Protein AF-A0A6G3SPG3-F1 (afdb_monomer)

Mean predicted aligned error: 4.38 Å

Sequence (47 aa):
MDEMRAREVLTAAGFPGPAELLALGENAVFTVGDLVLKVGRDATGHP

Secondary structure (DSSP, 8-state):
--HHHHHHHHHHTT--S--EEEEESSSEEEEETTEEEEE---GGG--

Organism: Streptomyces anulatus (NCBI:txid1892)

pLDDT: mean 88.33, std 11.83, range [43.0, 96.81]

Radius of gyration: 10.68 Å; Cα contacts (8 Å, |Δi|>4): 57; chains: 1; bounding box: 23×21×32 Å

Nearest PDB structures (foldseek):
  4rs4-assembly1_C  TM=5.033E-01  e=1.295E+00  Human coronavirus 229E
  4rs4-assembly1_D  TM=5.024E-01  e=2.207E+00  Human coronavirus 229E
  4rs4-assembly1_B  TM=4.430E-01  e=2.358E+00  Human coronavirus 229E
  4rs4-assembly1_F  TM=5.088E-01  e=3.290E+00  Human coronavirus 229E

Foldseek 3Di:
DDPVVVQVVCVVVVNPDPFDFPDDDQWTWTDDPPDIDTGHDDPVPDD

Structure (mmCIF, N/CA/C/O backbone):
data_AF-A0A6G3SPG3-F1
#
_entry.id   AF-A0A6G3SPG3-F1
#
loop_
_atom_site.group_PDB
_atom_site.id
_atom_site.type_symbol
_atom_site.label_atom_id
_atom_site.label_alt_id
_atom_site.label_comp_id
_atom_site.label_asym_id
_atom_site.label_entity_id
_atom_site.label_seq_id
_atom_site.pdbx_PDB_ins_code
_atom_site.Cartn_x
_atom_site.Cartn_y
_atom_site.Cartn_z
_atom_site.occupancy
_atom_site.B_iso_or_equiv
_atom_site.auth_seq_id
_atom_site.auth_comp_id
_atom_site.auth_asym_id
_atom_site.auth_atom_id
_atom_site.pdbx_PDB_model_num
ATOM 1 N N . MET A 1 1 ? 11.571 -6.308 -5.341 1.00 80.19 1 MET A N 1
ATOM 2 C CA . MET A 1 1 ? 10.916 -5.055 -4.918 1.00 80.19 1 MET A CA 1
ATOM 3 C C . MET A 1 1 ? 11.532 -4.652 -3.587 1.00 80.19 1 MET A C 1
ATOM 5 O O . MET A 1 1 ? 11.853 -5.559 -2.833 1.00 80.19 1 MET A O 1
ATOM 9 N N . ASP A 1 2 ? 11.727 -3.365 -3.313 1.00 90.94 2 ASP A N 1
ATOM 10 C CA . ASP A 1 2 ? 12.201 -2.872 -2.008 1.00 90.94 2 ASP A CA 1
ATOM 11 C C . ASP A 1 2 ? 11.057 -2.139 -1.291 1.00 90.94 2 ASP A C 1
ATOM 13 O O . ASP A 1 2 ? 10.317 -1.392 -1.936 1.00 90.94 2 ASP A O 1
ATOM 17 N N . GLU A 1 3 ? 10.878 -2.380 0.011 1.00 92.38 3 GLU A N 1
ATOM 18 C CA . GLU A 1 3 ? 9.773 -1.792 0.778 1.00 92.38 3 GLU A CA 1
ATOM 19 C C . GLU A 1 3 ? 9.908 -0.273 0.914 1.00 92.38 3 GLU A C 1
ATOM 21 O O . GLU A 1 3 ? 8.914 0.433 0.739 1.00 92.38 3 GLU A O 1
ATOM 26 N N . MET A 1 4 ? 11.111 0.250 1.187 1.00 93.50 4 MET A N 1
ATOM 27 C CA . MET A 1 4 ? 11.307 1.696 1.333 1.00 93.50 4 MET A CA 1
ATOM 28 C C . MET A 1 4 ? 10.958 2.406 0.031 1.00 93.50 4 MET A C 1
ATOM 30 O O . MET A 1 4 ? 10.168 3.349 0.032 1.00 93.50 4 MET A O 1
ATOM 34 N N . ARG A 1 5 ? 11.436 1.876 -1.098 1.00 92.06 5 ARG A N 1
ATOM 35 C CA . ARG A 1 5 ? 11.084 2.403 -2.420 1.00 92.06 5 ARG A CA 1
ATOM 36 C C . ARG A 1 5 ? 9.585 2.304 -2.707 1.00 92.06 5 ARG A C 1
ATOM 38 O O . ARG A 1 5 ? 9.010 3.197 -3.322 1.00 92.06 5 ARG A O 1
ATOM 45 N N . ALA A 1 6 ? 8.921 1.240 -2.261 1.00 94.25 6 ALA A N 1
ATOM 46 C CA . ALA A 1 6 ? 7.474 1.122 -2.406 1.00 94.25 6 ALA A CA 1
ATOM 47 C C . ALA A 1 6 ? 6.719 2.177 -1.574 1.00 94.25 6 ALA A C 1
ATOM 49 O O . ALA A 1 6 ? 5.7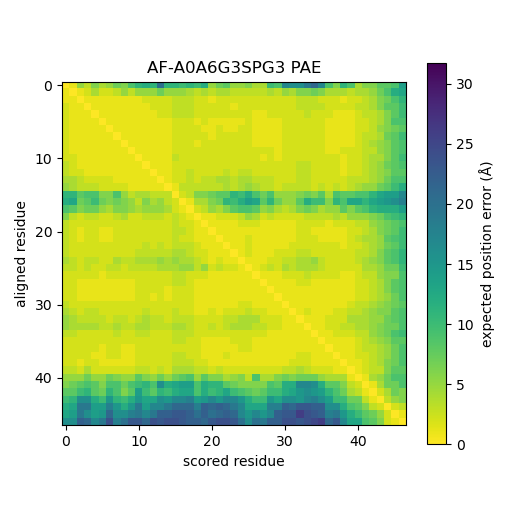60 2.769 -2.067 1.00 94.25 6 ALA A O 1
ATOM 50 N N . ARG A 1 7 ? 7.179 2.469 -0.351 1.00 94.38 7 ARG A N 1
ATOM 51 C CA . ARG A 1 7 ? 6.622 3.530 0.506 1.00 94.38 7 ARG A CA 1
ATOM 52 C C . ARG A 1 7 ? 6.825 4.929 -0.085 1.00 94.38 7 ARG A C 1
ATOM 54 O O . ARG A 1 7 ? 5.934 5.771 0.029 1.00 94.38 7 ARG A O 1
ATOM 61 N N . GLU A 1 8 ? 7.948 5.176 -0.756 1.00 93.56 8 GLU A N 1
ATOM 62 C CA . GLU A 1 8 ? 8.175 6.419 -1.507 1.00 93.56 8 GLU A CA 1
ATOM 63 C C . GLU A 1 8 ? 7.149 6.586 -2.633 1.00 93.56 8 GLU A C 1
ATOM 65 O O . GLU A 1 8 ? 6.550 7.653 -2.760 1.00 93.56 8 GLU A O 1
ATOM 70 N N . VAL A 1 9 ? 6.878 5.520 -3.399 1.00 93.81 9 VAL A N 1
ATOM 71 C CA . VAL A 1 9 ? 5.843 5.533 -4.449 1.00 93.81 9 VAL A CA 1
ATOM 72 C C . VAL A 1 9 ? 4.460 5.812 -3.861 1.00 93.81 9 VAL A C 1
ATOM 74 O O . VAL A 1 9 ? 3.726 6.626 -4.413 1.00 93.81 9 VAL A O 1
ATOM 77 N N . LEU A 1 10 ? 4.108 5.197 -2.727 1.00 94.12 10 LEU A N 1
ATOM 78 C CA . LEU A 1 10 ? 2.838 5.473 -2.043 1.00 94.12 10 LEU A CA 1
ATOM 79 C C . LEU A 1 10 ? 2.723 6.933 -1.604 1.00 94.12 10 LEU A C 1
ATOM 81 O O . LEU A 1 10 ? 1.689 7.565 -1.813 1.00 94.12 10 LEU A O 1
ATOM 85 N N . THR A 1 11 ? 3.799 7.479 -1.040 1.00 94.00 11 THR A N 1
ATOM 86 C CA . THR A 1 11 ? 3.852 8.881 -0.613 1.00 94.00 11 THR A CA 1
ATOM 87 C C . THR A 1 11 ? 3.672 9.813 -1.810 1.00 94.00 11 THR A C 1
ATOM 89 O O . THR A 1 11 ? 2.831 10.708 -1.772 1.00 94.00 11 THR A O 1
ATOM 92 N N . ALA A 1 12 ? 4.404 9.565 -2.899 1.00 93.69 12 ALA A N 1
ATOM 93 C CA . ALA A 1 12 ? 4.303 10.333 -4.137 1.00 93.69 12 ALA A CA 1
ATOM 94 C C . ALA A 1 12 ? 2.913 10.227 -4.791 1.00 93.69 12 ALA A C 1
ATOM 96 O O . ALA A 1 12 ? 2.443 11.187 -5.396 1.00 93.69 12 ALA A O 1
ATOM 97 N N . ALA A 1 13 ? 2.237 9.086 -4.635 1.00 93.06 13 ALA A N 1
ATOM 98 C CA . ALA A 1 13 ? 0.881 8.851 -5.125 1.00 93.06 13 ALA A CA 1
ATOM 99 C C . ALA A 1 13 ? -0.223 9.444 -4.225 1.00 93.06 13 ALA A C 1
ATOM 101 O O . ALA A 1 13 ? -1.402 9.279 -4.531 1.00 93.06 13 ALA A O 1
ATOM 102 N N . GLY A 1 14 ? 0.125 10.128 -3.130 1.00 94.06 14 GLY A N 1
ATOM 103 C CA . GLY A 1 14 ? -0.857 10.748 -2.241 1.00 94.06 14 GLY A CA 1
ATOM 104 C C . GLY A 1 14 ? -1.478 9.794 -1.218 1.00 94.06 14 GLY A C 1
ATOM 105 O O . GLY A 1 14 ? -2.522 10.114 -0.656 1.00 94.06 14 GLY A O 1
ATOM 106 N N . PHE A 1 15 ? -0.814 8.674 -0.914 1.00 91.62 15 PHE A N 1
ATOM 107 C CA . PHE A 1 15 ? -1.161 7.775 0.194 1.00 91.62 15 PHE A CA 1
ATOM 108 C C . PHE A 1 15 ? -0.165 7.865 1.373 1.00 91.62 15 PHE A C 1
ATOM 110 O O . PHE A 1 15 ? 0.375 6.837 1.793 1.00 91.62 15 PHE A O 1
ATOM 117 N N . PRO A 1 16 ? 0.123 9.062 1.934 1.00 71.69 16 PRO A N 1
ATOM 118 C CA . PRO A 1 16 ? 0.916 9.167 3.151 1.00 71.69 16 PRO A CA 1
ATOM 119 C C . PRO A 1 16 ? 0.061 8.716 4.345 1.00 71.69 16 PRO A C 1
ATOM 121 O O . PRO A 1 16 ? -0.944 9.338 4.681 1.00 71.69 16 PRO A O 1
ATOM 124 N N . GLY A 1 17 ? 0.431 7.619 4.999 1.00 73.31 17 GLY A N 1
ATOM 125 C CA . GLY A 1 17 ? -0.318 7.101 6.145 1.00 73.31 17 GLY A CA 1
ATOM 126 C C . GLY A 1 17 ? 0.231 5.774 6.664 1.00 73.31 17 GLY A C 1
ATOM 127 O O . GLY A 1 17 ? 1.237 5.293 6.135 1.00 73.31 17 GLY A O 1
ATOM 128 N N . PRO A 1 18 ? -0.403 5.175 7.693 1.00 80.12 18 PRO A N 1
ATOM 129 C CA . PRO A 1 18 ? -0.044 3.857 8.208 1.00 80.12 18 PRO A CA 1
ATOM 130 C C . PRO A 1 18 ? -0.460 2.776 7.199 1.00 80.12 18 PRO A C 1
ATOM 132 O O . PRO A 1 18 ?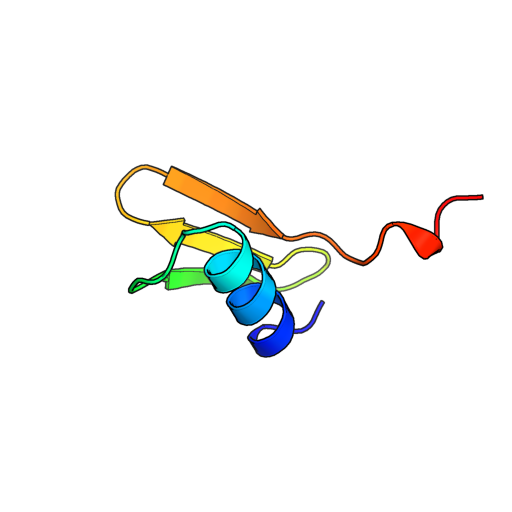 -1.426 2.049 7.402 1.00 80.12 18 PRO A O 1
ATOM 135 N N . ALA A 1 19 ? 0.252 2.719 6.076 1.00 92.44 19 ALA A N 1
ATOM 136 C CA . ALA A 1 19 ? 0.133 1.657 5.101 1.00 92.44 19 ALA A CA 1
ATOM 137 C C . ALA A 1 19 ? 0.807 0.408 5.678 1.00 92.44 19 ALA A C 1
ATOM 139 O O . ALA A 1 19 ? 2.035 0.349 5.786 1.00 92.44 19 ALA A O 1
ATOM 140 N N . GLU A 1 20 ? 0.009 -0.572 6.091 1.00 95.38 20 GLU A N 1
ATOM 141 C CA . GLU A 1 20 ? 0.533 -1.833 6.608 1.00 95.38 20 GLU A CA 1
ATOM 142 C C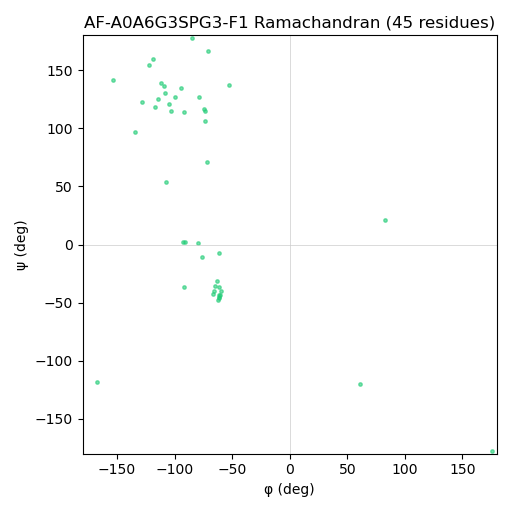 . GLU A 1 20 ? 0.963 -2.713 5.437 1.00 95.38 20 GLU A C 1
ATOM 144 O O . GLU A 1 20 ? 0.193 -2.950 4.506 1.00 95.38 20 GLU A O 1
ATOM 149 N N . LEU A 1 21 ? 2.209 -3.184 5.474 1.00 95.94 21 LEU A N 1
ATOM 150 C CA . LEU A 1 21 ? 2.728 -4.117 4.486 1.00 95.94 21 LEU A CA 1
ATOM 151 C C . LEU A 1 21 ? 2.138 -5.510 4.742 1.00 95.94 21 LEU A C 1
ATOM 153 O O . LEU A 1 21 ? 2.422 -6.133 5.760 1.00 95.94 21 LEU A O 1
ATOM 157 N N . LEU A 1 22 ? 1.373 -6.017 3.779 1.00 96.56 22 LEU A N 1
ATOM 158 C CA . LEU A 1 22 ? 0.762 -7.346 3.829 1.00 96.56 22 LEU A CA 1
ATOM 159 C C . LEU A 1 22 ? 1.642 -8.424 3.199 1.00 96.56 22 LEU A C 1
ATOM 161 O O . LEU A 1 22 ? 1.662 -9.566 3.651 1.00 96.56 22 LEU A O 1
ATOM 165 N N . ALA A 1 23 ? 2.342 -8.081 2.116 1.00 96.31 23 ALA A N 1
ATOM 166 C CA . ALA A 1 23 ? 3.195 -9.018 1.400 1.00 96.31 23 ALA A CA 1
ATOM 167 C C . ALA A 1 23 ? 4.327 -8.295 0.673 1.00 96.31 23 ALA A C 1
ATOM 169 O O . ALA A 1 23 ? 4.120 -7.247 0.055 1.00 96.31 23 ALA A O 1
ATOM 170 N N . LEU A 1 24 ? 5.508 -8.912 0.688 1.00 94.69 24 LEU A N 1
ATOM 171 C CA . LEU A 1 24 ? 6.682 -8.453 -0.043 1.00 94.69 24 LEU A CA 1
ATOM 172 C C . LEU A 1 24 ? 7.260 -9.596 -0.879 1.00 94.69 24 LEU A C 1
ATOM 174 O O . LEU A 1 24 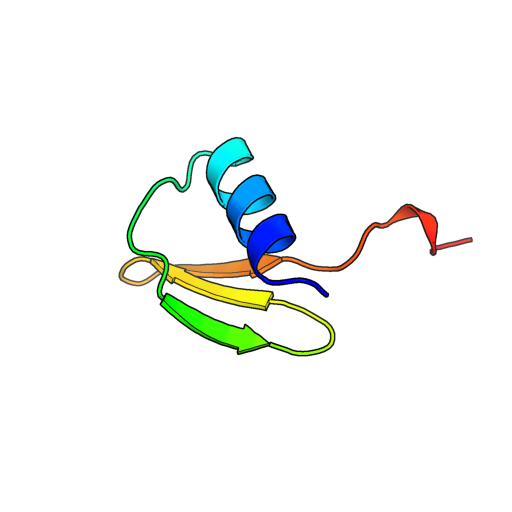? 7.619 -10.648 -0.359 1.00 94.69 24 LEU A O 1
ATOM 178 N N . GLY A 1 25 ? 7.357 -9.371 -2.187 1.00 92.00 25 GLY A N 1
ATOM 179 C CA . GLY A 1 25 ? 7.939 -10.317 -3.135 1.00 92.00 25 GLY A CA 1
ATOM 180 C C . GLY A 1 25 ? 8.188 -9.652 -4.483 1.00 92.00 25 GLY A C 1
ATOM 181 O O . GLY A 1 25 ? 8.945 -8.680 -4.585 1.00 92.00 25 GLY A O 1
ATOM 182 N N . GLU A 1 26 ? 7.528 -10.147 -5.534 1.00 90.19 26 GLU A N 1
ATOM 183 C CA . GLU A 1 26 ? 7.544 -9.467 -6.835 1.00 90.19 26 GLU A CA 1
ATOM 184 C C . GLU A 1 26 ? 6.974 -8.046 -6.737 1.00 90.19 26 GLU A C 1
ATOM 186 O O . GLU A 1 26 ? 7.517 -7.116 -7.333 1.00 90.19 26 GLU A O 1
ATOM 191 N N . ASN A 1 27 ? 5.911 -7.893 -5.950 1.00 93.75 27 ASN A N 1
ATOM 192 C CA . ASN A 1 27 ? 5.270 -6.626 -5.640 1.00 93.75 27 ASN A CA 1
ATOM 193 C C . ASN A 1 27 ? 5.343 -6.382 -4.127 1.00 93.75 27 ASN A C 1
ATOM 195 O O . ASN A 1 27 ? 5.507 -7.327 -3.350 1.00 93.75 27 ASN A O 1
ATOM 199 N N . ALA A 1 28 ? 5.185 -5.126 -3.723 1.00 95.94 28 ALA A N 1
ATOM 200 C CA . ALA A 1 28 ? 4.860 -4.768 -2.350 1.00 95.94 28 ALA A CA 1
ATOM 201 C C . ALA A 1 28 ? 3.352 -4.498 -2.271 1.00 95.94 28 ALA A C 1
ATOM 203 O O . ALA A 1 28 ? 2.818 -3.734 -3.081 1.00 95.94 28 ALA A O 1
ATOM 204 N N . VAL A 1 29 ? 2.665 -5.163 -1.346 1.00 96.81 29 VAL A N 1
ATOM 205 C CA . VAL A 1 29 ? 1.214 -5.052 -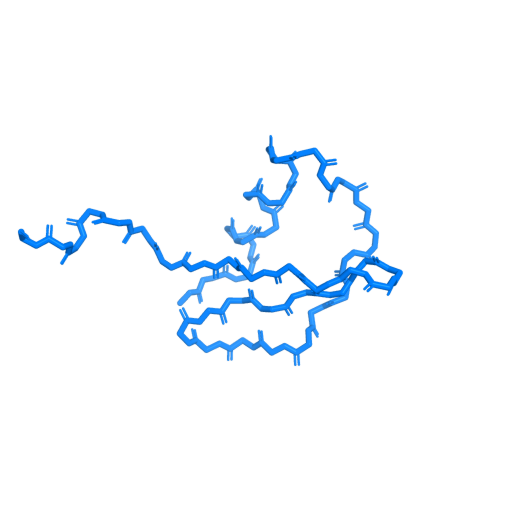1.163 1.00 96.81 29 VAL A CA 1
ATOM 206 C C . VAL A 1 29 ? 0.941 -4.415 0.184 1.00 96.81 29 VAL A C 1
ATOM 208 O O . VAL A 1 29 ? 1.401 -4.929 1.200 1.00 96.81 29 VAL A O 1
ATOM 211 N N . PHE A 1 30 ? 0.177 -3.331 0.186 1.00 96.56 30 PHE A N 1
ATOM 212 C CA . PHE A 1 30 ? -0.171 -2.589 1.387 1.00 96.56 30 PHE A CA 1
ATOM 213 C C . PHE A 1 30 ? -1.678 -2.511 1.576 1.00 96.56 30 PHE A C 1
ATOM 215 O O . PHE A 1 30 ? -2.431 -2.540 0.601 1.00 96.56 30 PHE A O 1
ATOM 222 N N .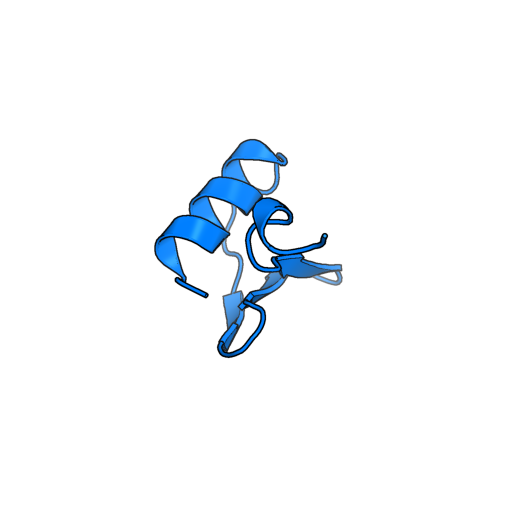 THR A 1 31 ? -2.096 -2.341 2.824 1.00 96.56 31 THR A N 1
ATOM 223 C CA . THR A 1 31 ? -3.459 -1.945 3.178 1.00 96.56 31 THR A CA 1
ATOM 224 C C . THR A 1 31 ? -3.489 -0.537 3.765 1.00 96.56 31 THR A C 1
ATOM 226 O O . THR A 1 31 ? -2.610 -0.156 4.539 1.00 96.56 31 THR A O 1
ATOM 229 N N . VAL A 1 32 ? -4.504 0.238 3.371 1.00 93.81 32 VAL A N 1
ATOM 230 C CA . VAL A 1 32 ? -4.862 1.541 3.943 1.00 93.81 32 VAL A CA 1
ATOM 231 C C . VAL A 1 32 ? -6.379 1.560 4.143 1.00 93.81 32 VAL A C 1
ATOM 233 O O . VAL A 1 32 ? -7.136 1.824 3.207 1.00 93.81 32 VAL A O 1
ATOM 236 N N . GLY A 1 33 ? -6.833 1.251 5.360 1.00 90.94 33 GLY A N 1
ATOM 237 C CA . GLY A 1 33 ? -8.257 1.032 5.629 1.00 90.94 33 GLY A CA 1
ATOM 238 C C . GLY A 1 33 ? -8.786 -0.148 4.810 1.00 90.94 33 GLY A C 1
ATOM 239 O O . GLY A 1 33 ? -8.263 -1.252 4.918 1.00 90.94 33 GLY A O 1
ATOM 240 N N . ASP A 1 34 ? -9.776 0.106 3.954 1.00 92.56 34 ASP A N 1
ATOM 241 C CA . ASP A 1 34 ? -10.382 -0.911 3.080 1.00 92.56 34 ASP A CA 1
ATOM 242 C C . ASP A 1 34 ? -9.723 -0.989 1.686 1.00 92.56 34 ASP A C 1
ATOM 244 O O . ASP A 1 34 ? -10.166 -1.744 0.817 1.00 92.56 34 ASP A O 1
ATOM 248 N N . LEU A 1 35 ? -8.674 -0.194 1.437 1.00 94.44 35 LEU A N 1
ATOM 249 C CA . LEU A 1 35 ? -7.958 -0.169 0.161 1.00 94.44 35 LEU A CA 1
ATOM 250 C C . LEU A 1 35 ? -6.738 -1.086 0.189 1.00 94.44 35 LEU A C 1
ATOM 252 O O . LEU A 1 35 ? -5.909 -1.008 1.094 1.00 94.44 35 LEU A O 1
ATOM 256 N N . VAL A 1 36 ? -6.576 -1.875 -0.875 1.00 95.56 36 VAL A N 1
ATOM 257 C CA . VAL A 1 36 ? -5.357 -2.647 -1.140 1.00 95.56 36 VAL A CA 1
ATOM 258 C C . VAL A 1 36 ? -4.564 -1.970 -2.251 1.00 95.56 36 VAL A C 1
ATOM 260 O O . VAL A 1 36 ? -5.047 -1.811 -3.372 1.00 95.56 36 VAL A O 1
ATOM 263 N N . LEU A 1 37 ? -3.325 -1.594 -1.948 1.00 95.38 37 LEU A N 1
ATOM 264 C CA . LEU A 1 37 ? -2.405 -0.934 -2.869 1.00 95.38 37 LEU A CA 1
ATOM 265 C C . LEU A 1 37 ? -1.307 -1.921 -3.262 1.00 95.38 37 LEU A C 1
ATOM 267 O O . LEU A 1 37 ? -0.682 -2.537 -2.401 1.00 95.38 37 LEU A O 1
ATOM 271 N N . LYS A 1 38 ? -1.043 -2.064 -4.564 1.00 95.94 38 LYS A N 1
ATOM 272 C CA . LYS A 1 38 ? 0.036 -2.914 -5.080 1.00 95.94 38 LYS A CA 1
ATOM 273 C C . LYS A 1 38 ? 1.055 -2.066 -5.822 1.00 95.94 38 LYS A C 1
ATOM 275 O O . LYS A 1 38 ? 0.735 -1.484 -6.855 1.00 95.94 38 LYS A O 1
ATOM 280 N N . VAL A 1 39 ? 2.291 -2.061 -5.336 1.00 94.31 39 VAL A N 1
ATOM 281 C CA . VAL A 1 39 ? 3.415 -1.404 -6.005 1.00 94.31 39 VAL A CA 1
ATOM 282 C C . VAL A 1 39 ? 4.272 -2.462 -6.691 1.00 94.31 39 VAL A C 1
ATOM 284 O O . VAL A 1 39 ? 4.845 -3.339 -6.037 1.00 94.31 39 VAL A O 1
ATOM 287 N N . GLY A 1 40 ? 4.315 -2.396 -8.020 1.00 92.25 40 GLY A N 1
ATOM 288 C CA . GLY A 1 40 ? 5.164 -3.247 -8.846 1.00 92.25 40 GLY A CA 1
ATOM 289 C C . GLY A 1 40 ? 6.579 -2.703 -9.009 1.00 92.25 40 GLY A C 1
ATOM 290 O O . GLY A 1 40 ? 6.920 -1.626 -8.522 1.00 92.25 40 GLY A O 1
ATOM 291 N N . ARG A 1 41 ? 7.412 -3.473 -9.711 1.00 85.38 41 ARG A N 1
ATOM 292 C CA . ARG A 1 41 ? 8.751 -3.038 -10.123 1.00 85.38 41 ARG A CA 1
ATOM 293 C C . ARG A 1 41 ? 8.662 -1.971 -11.214 1.00 85.38 41 ARG A C 1
ATOM 295 O O . ARG A 1 41 ? 7.6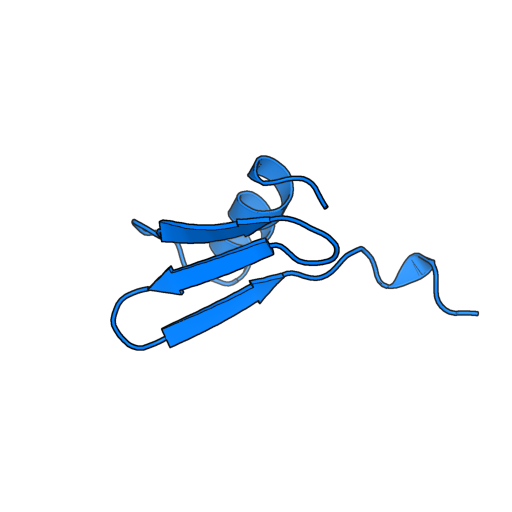13 -1.771 -11.818 1.00 85.38 41 ARG A O 1
ATOM 302 N N . ASP A 1 42 ? 9.794 -1.321 -11.460 1.00 78.88 42 ASP A N 1
ATOM 303 C CA . ASP A 1 42 ? 9.944 -0.400 -12.580 1.00 78.88 42 ASP A CA 1
ATOM 304 C C . ASP A 1 42 ? 9.538 -1.069 -13.910 1.00 78.88 42 ASP A C 1
ATOM 306 O O . ASP A 1 42 ? 9.863 -2.233 -14.161 1.00 78.88 42 ASP A O 1
ATOM 310 N N . ALA A 1 43 ? 8.813 -0.323 -14.743 1.00 69.44 43 ALA A N 1
ATOM 311 C CA . ALA A 1 43 ? 8.319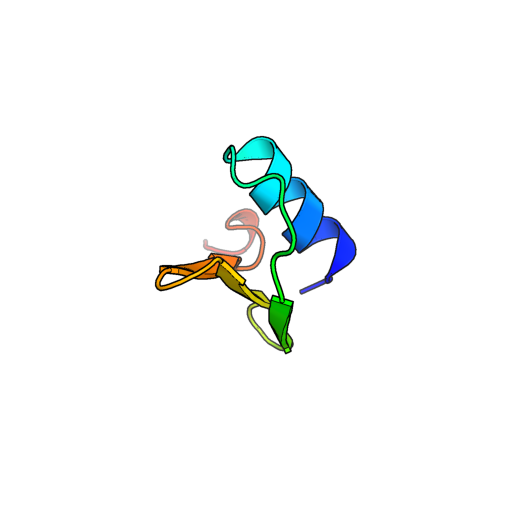 -0.760 -16.044 1.00 69.44 43 ALA A CA 1
ATOM 312 C C . ALA A 1 43 ? 9.420 -0.782 -17.120 1.00 69.44 43 ALA A C 1
ATOM 314 O O . ALA A 1 43 ? 9.218 -1.357 -18.186 1.00 69.44 43 ALA A O 1
ATOM 315 N N . THR A 1 44 ? 10.599 -0.216 -16.837 1.00 68.88 44 THR A N 1
ATOM 316 C CA . THR A 1 44 ? 11.753 -0.152 -17.757 1.00 68.88 44 THR A CA 1
ATOM 317 C C . THR A 1 44 ? 12.319 -1.516 -18.178 1.00 68.88 44 THR A C 1
ATOM 319 O O . THR A 1 44 ? 13.169 -1.575 -19.062 1.00 68.88 44 THR A O 1
ATOM 322 N N . GLY A 1 45 ? 11.846 -2.618 -17.583 1.00 59.25 45 GLY A N 1
ATOM 323 C CA . GLY A 1 45 ? 12.184 -3.990 -17.973 1.00 59.25 45 GLY A CA 1
ATOM 324 C C . GLY A 1 45 ? 11.253 -4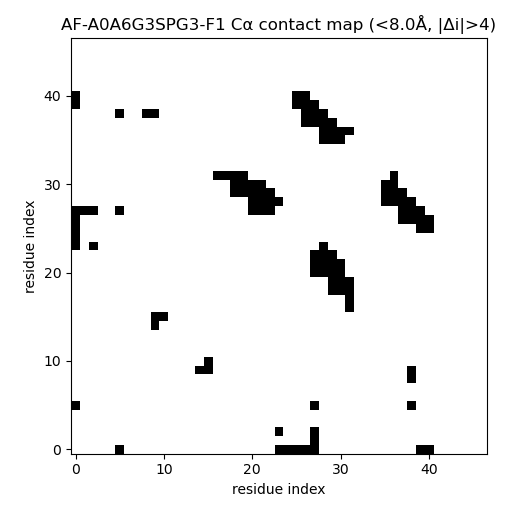.640 -19.008 1.00 59.25 45 GLY A C 1
ATOM 325 O O . GLY A 1 45 ? 11.452 -5.818 -19.304 1.00 59.25 45 GLY A O 1
ATOM 326 N N . HIS A 1 46 ? 10.233 -3.942 -19.521 1.00 43.00 46 HIS A N 1
ATOM 327 C CA . HIS A 1 46 ? 9.381 -4.457 -20.600 1.00 43.00 46 HIS A CA 1
ATOM 328 C C . HIS A 1 46 ? 9.950 -4.023 -21.967 1.00 43.00 46 HIS A C 1
ATOM 330 O O . HIS A 1 46 ? 9.999 -2.815 -22.208 1.00 43.00 46 HIS A O 1
ATOM 336 N N . PRO A 1 47 ? 10.433 -4.950 -22.820 1.00 57.59 47 PRO A N 1
ATOM 337 C CA . PRO A 1 47 ? 10.795 -4.632 -24.202 1.00 57.59 47 PRO A CA 1
ATOM 338 C C . PRO A 1 47 ? 9.585 -4.192 -25.034 1.00 57.59 47 PRO A C 1
ATOM 340 O O . PRO A 1 47 ? 8.449 -4.601 -24.700 1.00 57.59 47 PRO A O 1
#

Solvent-accessible surface area (backbone atoms only — not comparable to full-atom values): 2972 Å² total; per-residue (Å²): 98,55,69,70,63,42,51,51,51,35,41,75,72,72,56,76,67,87,59,45,78,77,44,81,50,77,36,38,30,30,36,51,88,94,43,78,48,74,42,69,63,79,69,90,78,64,132